Protein 5ZMO (pdb70)

Secondary structure (DSSP, 8-state):
---HHHHHHT----EETTEE--HHHHHHHHHHHHHHTT--SEEEHHHHHHHHHHHHHHTS--S-HHHHHHHHHHHHHHTTS-EETTGGGSPEETTTTEE-HHHHHHH--EEES-HHHHHHHHH-HHHHHHHHHHHHHHH-SS--TTHHHHTT-TTT--

B-factor: mean 32.16, std 11.06, range [17.26, 103.45]

Structure (mmCIF, N/CA/C/O backbone):
data_5ZMO
#
_entry.id   5ZMO
#
_cell.length_a   88.022
_cell.length_b   57.148
_cell.length_c   42.320
_cell.angle_alpha   90.000
_cell.angle_beta   101.350
_cell.angle_gamma   90.000
#
_symmetry.space_group_name_H-M   'C 1 2 1'
#
loop_
_entity.id
_entity.type
_entity.pdbx_description
1 polymer 'Uncharacterized protein McrA'
2 polymer "DNA (5'-D(P*CP*CP*GP*(GS)P*CP*CP*GP*G)-3')"
3 non-polymer 'PHOSPHATE ION'
4 water water
#
loop_
_atom_site.group_PDB
_atom_site.id
_atom_site.type_symbol
_atom_site.label_atom_id
_atom_site.label_alt_id
_atom_site.label_comp_id
_atom_site.label_asym_id
_atom_site.label_entity_id
_atom_site.label_seq_id
_atom_site.pdbx_PDB_ins_code
_atom_site.Cartn_x
_atom_site.Cartn_y
_atom_site.Cartn_z
_atom_site.occupancy
_atom_site.B_iso_or_equiv
_atom_site.auth_seq_id
_atom_site.auth_comp_id
_atom_site.auth_asym_id
_atom_site.auth_atom_id
_atom_site.pdbx_PDB_model_num
ATOM 1 N N . PRO A 1 6 ? 23.366 38.354 61.857 1.00 51.73 94 PRO A N 1
ATOM 2 C CA . PRO A 1 6 ? 22.262 38.382 60.877 1.00 57.17 94 PRO A CA 1
ATOM 3 C C . PRO A 1 6 ? 20.981 37.843 61.499 1.00 52.41 94 PRO A C 1
ATOM 4 O O . PRO A 1 6 ? 21.026 36.870 62.258 1.00 50.06 94 PRO A O 1
ATOM 8 N N . LYS A 1 7 ? 19.854 38.471 61.188 1.00 45.44 95 LYS A N 1
ATOM 9 C CA . LYS A 1 7 ? 18.620 38.189 61.910 1.00 38.56 95 LYS A CA 1
ATOM 10 C C . LYS A 1 7 ? 18.017 36.884 61.414 1.00 31.41 95 LYS A C 1
ATOM 11 O O . LYS A 1 7 ? 18.007 36.577 60.222 1.00 30.55 95 LYS A O 1
ATOM 17 N N . THR A 1 8 ? 17.521 36.113 62.349 1.00 29.72 96 THR A N 1
ATOM 18 C CA . THR A 1 8 ? 16.831 34.839 62.029 1.00 29.73 96 THR A CA 1
ATOM 19 C C . THR A 1 8 ? 15.573 35.096 61.214 1.00 27.97 96 THR A C 1
ATOM 20 O O . THR A 1 8 ? 14.967 36.188 61.289 1.00 25.46 96 THR A O 1
ATOM 24 N N . PHE A 1 9 ? 15.134 34.051 60.501 1.00 28.26 97 PHE A N 1
ATOM 25 C CA . PHE A 1 9 ? 13.840 34.153 59.789 1.00 27.34 97 PHE A CA 1
ATOM 26 C C . PHE A 1 9 ? 12.699 34.446 60.773 1.00 26.81 97 PHE A C 1
ATOM 27 O O . PHE A 1 9 ? 11.872 35.352 60.566 1.00 24.38 97 PHE A O 1
ATOM 35 N N . HIS A 1 10 ? 12.634 33.676 61.880 1.00 24.75 98 HIS A N 1
ATOM 36 C CA . HIS A 1 10 ? 11.659 33.940 62.981 1.00 26.24 98 HIS A CA 1
ATOM 37 C C . HIS A 1 10 ? 11.631 35.408 63.424 1.00 24.90 98 HIS A C 1
ATOM 38 O O . HIS A 1 10 ? 10.540 35.996 63.560 1.00 28.08 98 HIS A O 1
ATOM 45 N N . ARG A 1 11 ? 12.807 35.988 63.626 1.00 25.02 99 ARG A N 1
ATOM 46 C CA . ARG A 1 11 ? 12.896 37.408 64.055 1.00 29.02 99 ARG A CA 1
ATOM 47 C C . ARG A 1 11 ? 12.450 38.352 62.945 1.00 29.66 99 ARG A C 1
ATOM 48 O O . ARG A 1 11 ? 11.723 39.342 63.196 1.00 30.43 99 ARG A O 1
ATOM 56 N N . ARG A 1 12 ? 12.891 38.081 61.731 1.00 25.38 100 ARG A N 1
ATOM 57 C CA . ARG A 1 12 ? 12.447 38.937 60.589 1.00 25.63 100 ARG A CA 1
ATOM 58 C C . ARG A 1 12 ? 10.931 38.932 60.417 1.00 23.43 100 ARG A C 1
ATOM 59 O O . ARG A 1 12 ? 10.324 39.964 60.199 1.00 24.20 100 ARG A O 1
ATOM 67 N N . VAL A 1 13 ? 10.322 37.764 60.493 1.00 23.41 101 VAL A N 1
ATOM 68 C CA . VAL A 1 13 ? 8.876 37.628 60.425 1.00 22.60 101 VAL A CA 1
ATOM 69 C C . VAL A 1 13 ? 8.219 38.368 61.589 1.00 26.04 101 VAL A C 1
ATOM 70 O O . VAL A 1 13 ? 7.258 39.089 61.393 1.00 24.76 101 VAL A O 1
ATOM 74 N N . GLY A 1 14 ? 8.771 38.261 62.803 1.00 25.79 102 GLY A N 1
ATOM 75 C CA . GLY A 1 14 ? 8.192 38.960 63.969 1.00 27.17 102 GLY A CA 1
ATOM 76 C C . GLY A 1 14 ? 8.366 40.496 63.927 1.00 28.51 102 GLY A C 1
ATOM 77 O O . GLY A 1 14 ? 7.599 41.215 64.579 1.00 33.42 102 GLY A O 1
ATOM 78 N N . ASP A 1 15 ? 9.353 40.982 63.189 1.00 28.56 103 ASP A N 1
ATOM 79 C CA . ASP A 1 15 ? 9.522 42.446 62.942 1.00 34.21 103 ASP A CA 1
ATOM 80 C C . ASP A 1 15 ? 8.555 43.016 61.907 1.00 32.87 103 ASP A C 1
ATOM 81 O O . ASP A 1 15 ? 8.567 44.223 61.669 1.00 37.75 103 ASP A O 1
ATOM 86 N N . VAL A 1 16 ? 7.789 42.180 61.221 1.00 27.44 104 VAL A N 1
ATOM 87 C CA . VAL A 1 16 ? 6.733 42.678 60.346 1.00 30.08 104 VAL A CA 1
ATOM 88 C C . VAL A 1 16 ? 5.592 43.144 61.261 1.00 33.00 104 VAL A C 1
ATOM 89 O O . VAL A 1 16 ? 4.915 42.292 61.895 1.00 29.39 104 VAL A O 1
ATOM 93 N N . ARG A 1 17 ? 5.357 44.469 61.324 1.00 27.65 105 ARG A N 1
ATOM 94 C CA . ARG A 1 17 ? 4.328 45.017 62.188 1.00 30.22 105 ARG A CA 1
ATOM 95 C C . ARG A 1 17 ? 3.471 45.952 61.333 1.00 29.61 105 ARG A C 1
ATOM 96 O O . ARG A 1 17 ? 3.812 47.113 61.223 1.00 26.40 105 ARG A O 1
ATOM 104 N N . PRO A 1 18 ? 2.402 45.453 60.715 1.00 25.72 106 PRO A N 1
ATOM 105 C CA . PRO A 1 18 ? 1.666 46.309 59.767 1.00 24.41 106 PRO A CA 1
ATOM 106 C C . PRO A 1 18 ? 0.910 47.395 60.497 1.00 22.85 106 PRO A C 1
ATOM 107 O O . PRO A 1 18 ? 0.648 47.259 61.663 1.00 25.27 106 PRO A O 1
ATOM 111 N N . ALA A 1 19 ? 0.543 48.409 59.777 1.00 24.19 107 ALA A N 1
ATOM 112 C CA . ALA A 1 19 ? -0.224 49.523 60.362 1.00 27.62 107 ALA A CA 1
ATOM 113 C C . ALA A 1 19 ? -1.556 48.989 60.862 1.00 29.28 107 ALA A C 1
ATOM 114 O O . ALA A 1 19 ? -2.177 48.107 60.196 1.00 31.53 107 ALA A O 1
ATOM 116 N N . ARG A 1 20 ? -1.945 49.433 62.058 1.00 27.21 108 ARG A N 1
ATOM 117 C CA . ARG A 1 20 ? -3.173 49.001 62.733 1.00 32.30 108 ARG A CA 1
ATOM 118 C C . ARG A 1 20 ? -4.225 50.027 62.456 1.00 32.81 108 ARG A C 1
ATOM 119 O O . ARG A 1 20 ? -4.106 51.124 62.969 1.00 35.50 108 ARG A O 1
ATOM 127 N N . ARG A 1 21 ? -5.219 49.705 61.619 1.00 34.52 109 ARG A N 1
ATOM 128 C CA . ARG A 1 21 ? -6.356 50.639 61.330 1.00 40.65 109 ARG A CA 1
ATOM 129 C C . ARG A 1 21 ? -7.528 50.272 62.255 1.00 40.28 109 ARG A C 1
ATOM 130 O O . ARG A 1 21 ? -7.398 49.330 63.057 1.00 37.62 109 ARG A O 1
ATOM 138 N N . ALA A 1 22 ? -8.649 50.999 62.160 1.00 44.43 110 ALA A N 1
ATOM 139 C CA . ALA A 1 22 ? -9.843 50.745 63.007 1.00 42.30 110 ALA A CA 1
ATOM 140 C C . ALA A 1 22 ? -10.317 49.291 62.870 1.00 46.90 110 ALA A C 1
ATOM 141 O O . ALA A 1 22 ? -10.593 48.594 63.870 1.00 48.51 110 ALA A O 1
ATOM 143 N N . MET A 1 23 ? -10.330 48.831 61.616 1.00 47.37 111 MET A N 1
ATOM 144 C CA . MET A 1 23 ? -10.762 47.494 61.261 1.00 51.75 111 MET A CA 1
ATOM 145 C C . MET A 1 23 ? -9.744 46.445 61.654 1.00 48.32 111 MET A C 1
ATOM 146 O O . MET A 1 23 ? -10.110 45.301 61.751 1.00 51.17 111 MET A O 1
ATOM 151 N N . GLY A 1 24 ? -8.476 46.827 61.875 1.00 43.16 112 GLY A N 1
ATOM 152 C CA . GLY A 1 24 ? -7.420 45.896 62.296 1.00 40.15 112 GLY A CA 1
ATOM 153 C C . GLY A 1 24 ? -6.097 46.145 61.552 1.00 34.22 112 GLY A C 1
ATOM 154 O O . GLY A 1 24 ? -6.012 47.037 60.725 1.00 33.86 112 GLY A O 1
ATOM 155 N N . PRO A 1 25 ? -5.082 45.357 61.848 1.00 31.63 113 PRO A N 1
ATOM 156 C CA . PRO A 1 25 ? -3.855 45.506 61.051 1.00 31.71 113 PRO A CA 1
ATOM 157 C C . PRO A 1 25 ? -4.095 45.156 59.579 1.00 32.49 113 PRO A C 1
ATOM 158 O O . PRO A 1 25 ? -4.977 44.305 59.268 1.00 30.58 113 PRO A O 1
ATOM 162 N N . ALA A 1 26 ? -3.320 45.784 58.691 1.00 25.94 114 ALA A N 1
ATOM 163 C CA . ALA A 1 26 ? -3.274 45.340 57.283 1.00 25.76 114 ALA A CA 1
ATOM 164 C C . ALA A 1 26 ? -2.784 43.887 57.223 1.00 20.47 114 ALA A C 1
ATOM 165 O O . ALA A 1 26 ? -1.698 43.605 57.673 1.00 22.23 114 ALA A O 1
ATOM 167 N N . LEU A 1 27 ? -3.588 42.981 56.677 1.00 20.78 115 LEU A N 1
ATOM 168 C CA . LEU A 1 27 ? -3.251 41.556 56.688 1.00 21.02 115 LEU A CA 1
ATOM 169 C C . LEU A 1 27 ? -2.447 41.085 55.455 1.00 20.76 115 LEU A C 1
ATOM 170 O O . LEU A 1 27 ? -2.028 39.889 55.400 1.00 22.37 115 LEU A O 1
ATOM 175 N N . HIS A 1 28 ? -2.072 42.028 54.599 1.00 23.09 116 HIS A N 1
ATOM 176 C CA . HIS A 1 28 ? -1.430 41.744 53.282 1.00 23.39 116 HIS A CA 1
ATOM 177 C C . HIS A 1 28 ? -0.137 40.950 53.424 1.00 20.17 116 HIS A C 1
ATOM 178 O O . HIS A 1 28 ? 0.025 39.877 52.848 1.00 21.00 116 HIS A O 1
ATOM 185 N N . ARG A 1 29 ? 0.782 41.444 54.282 1.00 19.58 117 ARG A N 1
ATOM 186 C CA . ARG A 1 29 ? 2.056 40.768 54.502 1.00 21.17 117 ARG A CA 1
ATOM 187 C C . ARG A 1 29 ? 1.905 39.449 55.205 1.00 20.67 117 ARG A C 1
ATOM 188 O O . ARG A 1 29 ? 2.528 38.479 54.762 1.00 21.05 117 ARG A O 1
ATOM 196 N N . PRO A 1 30 ? 1.109 39.379 56.308 1.00 21.96 118 PRO A N 1
ATOM 197 C CA . PRO A 1 30 ? 0.826 38.133 56.943 1.00 20.87 118 PRO A CA 1
ATOM 198 C C . PRO A 1 30 ? 0.254 37.063 56.016 1.00 20.30 118 PRO A C 1
ATOM 199 O O . PRO A 1 30 ? 0.722 35.882 56.096 1.00 22.14 118 PRO A O 1
ATOM 203 N N . VAL A 1 31 ? -0.636 37.465 55.146 1.00 21.69 119 VAL A N 1
ATOM 204 C CA . VAL A 1 31 ? -1.235 36.470 54.196 1.00 22.22 119 VAL A CA 1
ATOM 205 C C . VAL A 1 31 ? -0.162 35.963 53.190 1.00 20.23 119 VAL A C 1
ATOM 206 O O . VAL A 1 31 ? -0.029 34.776 52.970 1.00 20.65 119 VAL A O 1
ATOM 210 N N . LEU A 1 32 ? 0.589 36.841 52.567 1.00 20.23 120 LEU A N 1
ATOM 211 C CA . LEU A 1 32 ? 1.618 36.396 51.647 1.00 19.41 120 LEU A CA 1
ATOM 212 C C . LEU A 1 32 ? 2.684 35.557 52.296 1.00 20.89 120 LEU A C 1
ATOM 213 O O . LEU A 1 32 ? 3.097 34.464 51.712 1.00 22.49 120 LEU A O 1
ATOM 218 N N . LEU A 1 33 ? 3.129 35.962 53.509 1.00 21.08 121 LEU A N 1
ATOM 219 C CA . LEU A 1 33 ? 4.101 35.123 54.244 1.00 21.93 121 LEU A CA 1
ATOM 220 C C . LEU A 1 33 ? 3.545 33.745 54.567 1.00 22.14 121 LEU A C 1
ATOM 221 O O . LEU A 1 33 ? 4.250 32.742 54.395 1.00 22.59 121 LEU A O 1
ATOM 226 N N . LEU A 1 34 ? 2.342 33.685 55.133 1.00 20.76 122 LEU A N 1
ATOM 227 C CA . LEU A 1 34 ? 1.745 32.325 55.403 1.00 20.70 122 LEU A CA 1
ATOM 228 C C . LEU A 1 34 ? 1.632 31.433 54.168 1.00 19.01 122 LEU A C 1
ATOM 229 O O . LEU A 1 34 ? 1.925 30.208 54.210 1.00 23.50 122 LEU A O 1
ATOM 234 N N . TRP A 1 35 ? 1.271 32.033 53.049 1.00 21.09 123 TRP A N 1
ATOM 235 C CA . TRP A 1 35 ? 1.133 31.316 51.792 1.00 20.31 123 TRP A CA 1
ATOM 236 C C . TRP A 1 35 ? 2.499 30.815 51.397 1.00 22.68 123 TRP A C 1
ATOM 237 O O . TRP A 1 35 ? 2.661 29.629 51.033 1.00 21.00 123 TRP A O 1
ATOM 248 N N . ALA A 1 36 ? 3.493 31.713 51.455 1.00 20.36 124 ALA A N 1
ATOM 249 C CA . ALA A 1 36 ? 4.876 31.302 51.064 1.00 22.86 124 ALA A CA 1
ATOM 250 C C . ALA A 1 36 ? 5.467 30.174 51.945 1.00 21.52 124 ALA A C 1
ATOM 251 O O . ALA A 1 36 ? 6.185 29.297 51.466 1.00 22.20 124 ALA A O 1
ATOM 253 N N . ILE A 1 37 ? 5.111 30.149 53.239 1.00 20.79 125 ILE A N 1
ATOM 254 C CA . ILE A 1 37 ? 5.572 29.079 54.122 1.00 21.77 125 ILE A CA 1
ATOM 255 C C . ILE A 1 37 ? 4.927 27.796 53.688 1.00 22.16 125 ILE A C 1
ATOM 256 O O . ILE A 1 37 ? 5.573 26.719 53.625 1.00 24.96 125 ILE A O 1
ATOM 261 N N . GLY A 1 38 ? 3.623 27.847 53.456 1.00 21.03 126 GLY A N 1
ATOM 262 C CA . GLY A 1 38 ? 2.908 26.660 52.905 1.00 25.32 126 GLY A CA 1
ATOM 263 C C . GLY A 1 38 ? 3.478 26.151 51.588 1.00 23.32 126 GLY A C 1
ATOM 264 O O . GLY A 1 38 ? 3.656 24.903 51.379 1.00 24.02 126 GLY A O 1
ATOM 265 N N . GLN A 1 39 ? 3.845 27.088 50.722 1.00 21.35 127 GLN A N 1
ATOM 266 C CA . GLN A 1 39 ? 4.500 26.709 49.438 1.00 22.86 127 GLN A CA 1
ATOM 267 C C . GLN A 1 39 ? 5.857 26.004 49.705 1.00 22.60 127 GLN A C 1
ATOM 268 O O . GLN A 1 39 ? 6.169 24.961 49.050 1.00 26.56 127 GLN A O 1
ATOM 274 N N . ALA A 1 40 ? 6.666 26.500 50.642 1.00 24.06 128 ALA A N 1
ATOM 275 C CA . ALA A 1 40 ? 7.986 25.885 50.895 1.00 25.37 128 ALA A CA 1
ATOM 276 C C . ALA A 1 40 ? 7.779 24.456 51.415 1.00 31.31 128 ALA A C 1
ATOM 277 O O . ALA A 1 40 ? 8.428 23.515 51.007 1.00 30.05 128 ALA A O 1
ATOM 279 N N . VAL A 1 41 ? 6.872 24.319 52.355 1.00 29.23 129 VAL A N 1
ATOM 280 C CA . VAL A 1 41 ? 6.514 23.036 52.915 1.00 33.86 129 VAL A CA 1
ATOM 281 C C . VAL A 1 41 ? 6.005 22.054 51.856 1.00 32.68 129 VAL A C 1
ATOM 282 O O . VAL A 1 41 ? 6.322 20.856 51.943 1.00 35.91 129 VAL A O 1
ATOM 286 N N . ALA A 1 42 ? 5.259 22.498 50.854 1.00 29.25 130 ALA A N 1
ATOM 287 C CA . ALA A 1 42 ? 4.853 21.623 49.768 1.00 31.87 130 ALA A CA 1
ATOM 288 C C . ALA A 1 42 ? 5.981 21.444 48.706 1.00 34.57 130 ALA A C 1
ATOM 289 O O . ALA A 1 42 ? 5.733 20.813 47.720 1.00 33.75 130 ALA A O 1
ATOM 291 N N . ARG A 1 43 ? 7.147 22.077 48.891 1.00 34.25 131 ARG A N 1
ATOM 292 C CA . ARG A 1 43 ? 8.301 21.984 47.951 1.00 36.57 131 ARG A CA 1
ATOM 293 C C . ARG A 1 43 ? 7.952 22.529 46.608 1.00 37.52 131 ARG A C 1
ATOM 294 O O . ARG A 1 43 ? 8.452 22.056 45.559 1.00 35.83 131 ARG A O 1
ATOM 302 N N . ALA A 1 44 ? 7.101 23.533 46.586 1.00 31.55 132 ALA A N 1
ATOM 303 C CA . ALA A 1 44 ? 6.895 24.217 45.336 1.00 32.84 132 ALA A CA 1
ATOM 304 C C . ALA A 1 44 ? 8.182 24.993 45.047 1.00 30.57 132 ALA A C 1
ATOM 305 O O . ALA A 1 44 ? 8.974 25.257 45.973 1.00 27.68 132 ALA A O 1
ATOM 307 N N . PRO A 1 45 ? 8.365 25.431 43.784 1.00 30.02 133 PRO A N 1
ATOM 308 C CA . PRO A 1 45 ? 9.574 26.183 43.473 1.00 30.86 133 PRO A CA 1
ATOM 309 C C . PRO A 1 45 ? 9.672 27.407 44.347 1.00 31.05 133 PRO A C 1
ATOM 310 O O . PRO A 1 45 ? 8.640 28.039 44.640 1.00 32.83 133 PRO A O 1
ATOM 314 N N . ARG A 1 46 ? 10.878 27.775 44.742 1.00 29.61 134 ARG A N 1
ATOM 315 C CA . ARG A 1 46 ? 11.068 28.967 45.612 1.00 26.15 134 ARG A CA 1
ATOM 316 C C . ARG A 1 46 ? 10.653 30.277 44.950 1.00 28.92 134 ARG A C 1
ATOM 317 O O . ARG A 1 46 ? 9.984 31.105 45.591 1.00 26.59 134 ARG A O 1
ATOM 325 N N . LEU A 1 47 ? 11.099 30.477 43.710 1.00 28.76 135 LEU A N 1
ATOM 326 C CA . LEU A 1 47 ? 10.707 31.645 42.905 1.00 28.08 135 LEU A CA 1
ATOM 327 C C . LEU A 1 47 ? 9.552 31.261 42.013 1.00 26.35 135 LEU A C 1
ATOM 328 O O . LEU A 1 47 ? 9.575 30.229 41.300 1.00 28.31 135 LEU A O 1
ATOM 333 N N . GLN A 1 48 ? 8.478 32.049 42.094 1.00 25.56 136 GLN A N 1
ATOM 334 C CA . GLN A 1 48 ? 7.275 31.784 41.332 1.00 26.25 136 GLN A CA 1
ATOM 335 C C . GLN A 1 48 ? 6.868 33.049 40.655 1.00 23.20 136 GLN A C 1
ATOM 336 O O . GLN A 1 48 ? 7.008 34.101 41.244 1.00 24.84 136 GLN A O 1
ATOM 342 N N . PRO A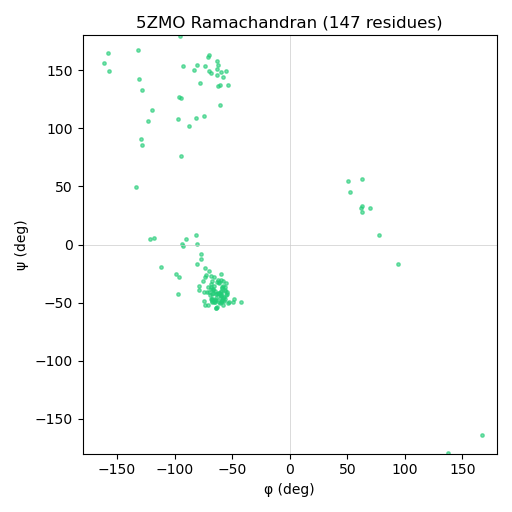 1 49 ? 6.363 32.952 39.424 1.00 24.09 137 PRO A N 1
ATOM 343 C CA . PRO A 1 49 ? 5.959 34.205 38.744 1.00 24.25 137 PRO A CA 1
ATOM 344 C C . PRO A 1 49 ? 4.861 35.044 39.482 1.00 21.60 137 PRO A C 1
ATOM 345 O O . PRO A 1 49 ? 3.984 34.501 40.160 1.00 22.57 137 PRO A O 1
ATOM 349 N N . TRP A 1 50 ? 4.933 36.374 39.326 1.00 20.62 138 TRP A N 1
ATOM 350 C CA . TRP A 1 50 ? 3.817 37.220 39.740 1.00 23.78 138 TRP A CA 1
ATOM 351 C C . TRP A 1 50 ? 2.431 36.680 39.368 1.00 22.93 138 TRP A C 1
ATOM 352 O O . TRP A 1 50 ? 1.525 36.655 40.223 1.00 22.40 138 TRP A O 1
ATOM 363 N N . SER A 1 51 ? 2.241 36.285 38.111 1.00 22.06 139 SER A N 1
ATOM 364 C CA . SER A 1 51 ? 0.953 35.827 37.660 1.00 24.43 139 SER A CA 1
ATOM 365 C C . SER A 1 51 ? 0.459 34.599 38.459 1.00 25.73 139 SER A C 1
ATOM 366 O O . SER A 1 51 ? -0.713 34.558 38.934 1.00 25.49 139 SER A O 1
ATOM 369 N N . THR A 1 52 ? 1.354 33.643 38.727 1.00 23.76 140 THR A N 1
ATOM 370 C CA . THR A 1 52 ? 0.954 32.467 39.490 1.00 24.15 140 THR A CA 1
ATOM 371 C C . THR A 1 52 ? 0.636 32.854 40.935 1.00 24.64 140 THR A C 1
ATOM 372 O O . THR A 1 52 ? -0.310 32.364 41.512 1.00 22.31 140 THR A O 1
ATOM 376 N N . THR A 1 53 ? 1.403 33.793 41.452 1.00 22.33 141 THR A N 1
ATOM 377 C CA . THR A 1 53 ? 1.337 34.141 42.872 1.00 22.76 141 THR A CA 1
ATOM 378 C C . THR A 1 53 ? 0.036 34.940 43.056 1.00 22.46 141 THR A C 1
ATOM 379 O O . THR A 1 53 ? -0.704 34.692 43.997 1.00 22.34 141 THR A O 1
ATOM 383 N N . ARG A 1 54 ? -0.177 35.931 42.198 1.00 21.90 142 ARG A N 1
ATOM 384 C CA . ARG A 1 54 ? -1.413 36.727 42.149 1.00 22.72 142 ARG A CA 1
ATOM 385 C C . ARG A 1 54 ? -2.627 35.829 42.126 1.00 24.74 142 ARG A C 1
ATOM 386 O O . ARG A 1 54 ? -3.530 35.971 42.954 1.00 22.55 142 ARG A O 1
ATOM 394 N N . ASP A 1 55 ? -2.621 34.842 41.240 1.00 22.44 143 ASP A N 1
ATOM 395 C CA . ASP A 1 55 ? -3.771 33.952 41.123 1.00 23.88 143 ASP A CA 1
ATOM 396 C C . ASP A 1 55 ? -4.015 33.024 42.291 1.00 26.04 143 ASP A C 1
ATOM 397 O O . ASP A 1 55 ? -5.174 32.803 42.630 1.00 24.46 143 ASP A O 1
ATOM 402 N N . ALA A 1 56 ? -2.955 32.557 42.952 1.00 24.67 144 ALA A N 1
ATOM 403 C CA . ALA A 1 56 ? -3.058 31.787 44.130 1.00 25.21 144 ALA A CA 1
ATOM 404 C C . ALA A 1 56 ? -3.495 32.589 45.347 1.00 24.59 144 ALA A C 1
ATOM 405 O O . ALA A 1 56 ? -4.293 32.129 46.187 1.00 22.89 144 ALA A O 1
ATOM 407 N N . VAL A 1 57 ? -2.962 33.800 45.468 1.00 21.39 145 VAL A N 1
ATOM 408 C CA . VAL A 1 57 ? -3.064 34.504 46.718 1.00 21.68 145 VAL A CA 1
ATOM 409 C C . VAL A 1 57 ? -4.235 35.477 46.757 1.00 21.44 145 VAL A C 1
ATOM 410 O O . VAL A 1 57 ? -4.814 35.725 47.824 1.00 21.66 145 VAL A O 1
ATOM 414 N N . ALA A 1 58 ? -4.632 35.979 45.608 1.00 20.31 146 ALA A N 1
ATOM 415 C CA . ALA A 1 58 ? -5.742 36.958 45.555 1.00 19.92 146 ALA A CA 1
ATOM 416 C C . ALA A 1 58 ? -7.019 36.478 46.272 1.00 21.64 146 ALA A C 1
ATOM 417 O O . ALA A 1 58 ? -7.654 37.246 47.036 1.00 21.21 146 ALA A O 1
ATOM 419 N N . PRO A 1 59 ? -7.472 35.248 45.980 1.00 21.37 147 PRO A N 1
ATOM 420 C CA . PRO A 1 59 ? -8.678 34.820 46.682 1.00 22.06 147 PRO A CA 1
ATOM 421 C C . PRO A 1 59 ? -8.500 34.591 48.177 1.00 21.42 147 PRO A C 1
ATOM 422 O O . PRO A 1 59 ? -9.466 34.765 48.911 1.00 24.24 147 PRO A O 1
ATOM 426 N N . LEU A 1 60 ? -7.293 34.245 48.622 1.00 21.87 148 LEU A N 1
ATOM 427 C CA . LEU A 1 60 ? -6.991 34.208 50.081 1.00 22.46 148 LEU A CA 1
ATOM 428 C C . LEU A 1 60 ? -6.980 35.582 50.746 1.00 24.36 148 LEU A C 1
ATOM 429 O O . LEU A 1 60 ? -7.404 35.744 51.908 1.00 23.34 148 LEU A O 1
ATOM 434 N N . MET A 1 61 ? -6.453 36.548 50.021 1.00 22.23 149 MET A N 1
ATOM 435 C CA . MET A 1 61 ? -6.466 37.977 50.418 1.00 25.90 149 MET A CA 1
ATOM 436 C C . MET A 1 61 ? -7.918 38.441 50.640 1.00 26.41 149 MET A C 1
ATOM 437 O O . MET A 1 61 ? -8.248 39.134 51.646 1.00 25.52 149 MET A O 1
ATOM 442 N N . GLU A 1 62 ? -8.810 38.087 49.718 1.00 22.48 150 GLU A N 1
ATOM 443 C CA . GLU A 1 62 ? -10.227 38.405 49.862 1.00 23.15 150 GLU A CA 1
ATOM 444 C C . GLU A 1 62 ? -10.918 37.658 50.989 1.00 24.28 150 GLU A C 1
ATOM 445 O O . GLU A 1 62 ? -11.657 38.267 51.793 1.00 26.94 150 GLU A O 1
ATOM 451 N N . LYS A 1 63 ? -10.737 36.341 51.052 1.00 23.64 151 LYS A N 1
ATOM 452 C CA . LYS A 1 63 ? -11.426 35.558 52.047 1.00 26.03 151 LYS A CA 1
ATOM 453 C C . LYS A 1 63 ? -10.895 35.793 53.479 1.00 29.46 151 LYS A C 1
ATOM 454 O O . LYS A 1 63 ? -11.659 36.105 54.400 1.00 27.61 151 LYS A O 1
ATOM 460 N N . TYR A 1 64 ? -9.585 35.667 53.671 1.00 25.90 152 TYR A N 1
ATOM 461 C CA . TYR A 1 64 ? -8.972 35.707 55.030 1.00 26.32 152 TYR A CA 1
ATOM 462 C C . TYR A 1 64 ? -8.384 37.075 55.399 1.00 28.19 152 TYR A C 1
ATOM 463 O O . TYR A 1 64 ? -8.259 37.413 56.560 1.00 27.19 152 TYR A O 1
ATOM 472 N N . GLY A 1 65 ? -8.006 37.850 54.403 1.00 27.22 153 GLY A N 1
ATOM 473 C CA . GLY A 1 65 ? -7.346 39.161 54.609 1.00 29.57 153 GLY A CA 1
ATOM 474 C C . GLY A 1 65 ? -8.231 40.406 54.632 1.00 30.72 153 GLY A C 1
ATOM 475 O O . GLY A 1 65 ? -7.692 41.519 54.699 1.00 32.80 153 GLY A O 1
ATOM 476 N N . GLN A 1 66 ? -9.551 40.256 54.474 1.00 35.07 154 GLN A N 1
ATOM 477 C CA . GLN A 1 66 ? -10.469 41.449 54.495 1.00 41.25 154 GLN A CA 1
ATOM 478 C C . GLN A 1 66 ? -10.206 42.478 53.417 1.00 37.36 154 GLN A C 1
ATOM 479 O O . GLN A 1 66 ? -10.438 43.693 53.633 1.00 39.45 154 GLN A O 1
ATOM 485 N N A VAL A 1 67 ? -9.662 42.065 52.276 0.50 31.50 155 VAL A N 1
ATOM 486 N N B VAL A 1 67 ? -9.709 42.034 52.255 0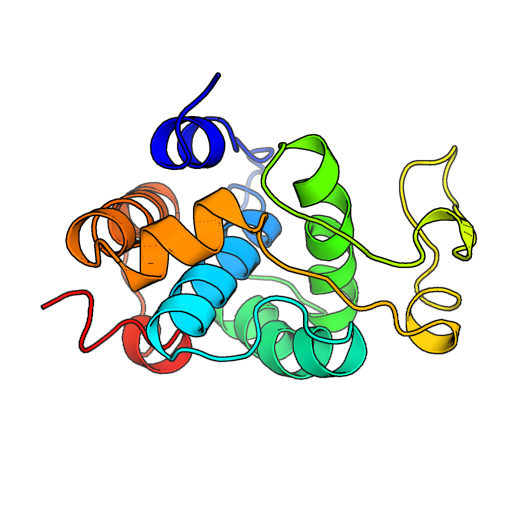.50 29.12 155 VAL A N 1
ATOM 487 C CA A VAL A 1 67 ? -9.384 43.033 51.231 0.50 31.90 155 VAL A CA 1
ATOM 488 C CA B VAL A 1 67 ? -9.306 42.939 51.172 0.50 28.44 155 VAL A CA 1
ATOM 489 C C A VAL A 1 67 ? -10.581 42.951 50.293 0.50 31.28 155 VAL A C 1
ATOM 490 C C B VAL A 1 67 ? -10.405 42.888 50.096 0.50 29.39 155 VAL A C 1
ATOM 491 O O A VAL A 1 67 ? -11.236 41.939 50.218 0.50 26.39 155 VAL A O 1
ATOM 492 O O B VAL A 1 67 ? -10.769 41.805 49.670 0.50 23.68 155 VAL A O 1
ATOM 499 N N . GLU A 1 68 ? -10.879 44.047 49.624 1.00 29.38 156 GLU A N 1
ATOM 500 C CA . GLU A 1 68 ? -11.973 44.103 48.667 1.00 32.45 156 GLU A CA 1
ATOM 501 C C . GLU A 1 68 ? -11.533 43.547 47.315 1.00 27.55 156 GLU A C 1
ATOM 502 O O . GLU A 1 68 ? -12.234 42.810 46.688 1.00 26.65 156 GLU A O 1
ATOM 508 N N . ASP A 1 69 ? -10.345 43.925 46.882 1.00 28.40 157 ASP A N 1
ATOM 509 C CA . ASP A 1 69 ? -9.810 43.463 45.587 1.00 25.59 157 ASP A CA 1
ATOM 510 C C . ASP A 1 69 ? -8.467 42.785 45.894 1.00 24.39 157 ASP A C 1
ATOM 511 O O . ASP A 1 69 ? -7.451 43.452 46.132 1.00 26.16 157 ASP A O 1
ATOM 516 N N . GLY A 1 70 ? -8.491 41.469 45.818 1.00 22.25 158 GLY A N 1
ATOM 517 C CA . GLY A 1 70 ? -7.344 40.632 46.146 1.00 23.46 158 GLY A CA 1
ATOM 518 C C . GLY A 1 70 ? -6.158 40.788 45.227 1.00 22.12 158 GLY A C 1
ATOM 519 O O . GLY A 1 70 ? -5.001 40.569 45.690 1.00 22.27 158 GLY A O 1
ATOM 520 N N . VAL A 1 71 ? -6.398 41.166 43.948 1.00 21.20 159 VAL A N 1
ATOM 521 C CA . VAL A 1 71 ? -5.309 41.331 43.007 1.00 21.29 159 VAL A CA 1
ATOM 522 C C . VAL A 1 71 ? -4.553 42.614 43.365 1.00 24.85 159 VAL A C 1
ATOM 523 O O . VAL A 1 71 ? -3.315 42.664 43.552 1.00 22.27 159 VAL A O 1
ATOM 527 N N . ASP A 1 72 ? -5.373 43.655 43.479 1.00 22.69 160 ASP A N 1
ATOM 528 C CA . ASP A 1 72 ? -4.870 44.940 43.901 1.00 28.29 160 ASP A CA 1
ATOM 529 C C . ASP A 1 72 ? -4.164 44.809 45.244 1.00 24.68 160 ASP A C 1
ATOM 530 O O . ASP A 1 72 ? -3.192 45.493 45.472 1.00 33.55 160 ASP A O 1
ATOM 535 N N . GLY A 1 73 ? -4.661 43.972 46.122 1.00 25.29 161 GLY A N 1
ATOM 536 C CA . GLY A 1 73 ? -4.145 43.670 47.401 1.00 23.94 161 GLY A CA 1
ATOM 537 C C . GLY A 1 73 ? -2.788 43.005 47.382 1.00 27.26 161 GLY A C 1
ATOM 538 O O . GLY A 1 73 ? -1.860 43.466 48.052 1.00 23.49 161 GLY A O 1
ATOM 539 N N . VAL A 1 74 ? -2.666 41.881 46.654 1.00 24.95 162 VAL A N 1
ATOM 540 C CA . VAL A 1 74 ? -1.406 41.084 46.626 1.00 26.27 162 VAL A CA 1
ATOM 541 C C . VAL A 1 74 ? -0.153 41.865 46.147 1.00 23.70 162 VAL A C 1
ATOM 542 O O . VAL A 1 74 ? 0.988 41.543 46.585 1.00 22.33 162 VAL A O 1
ATOM 546 N N . ARG A 1 75 ? -0.328 42.841 45.253 1.00 20.89 163 ARG A N 1
ATOM 547 C CA . ARG A 1 75 ? 0.778 43.565 44.679 1.00 22.73 163 ARG A CA 1
ATOM 548 C C . ARG A 1 75 ? 1.558 44.319 45.805 1.00 21.57 163 ARG A C 1
ATOM 549 O O . ARG A 1 75 ? 2.795 44.423 45.704 1.00 21.81 163 ARG A O 1
ATOM 557 N N . TYR A 1 76 ? 0.864 44.771 46.859 1.00 20.09 164 TYR A N 1
ATOM 558 C CA . TYR A 1 76 ? 1.514 45.574 47.934 1.00 21.26 164 TYR A CA 1
ATOM 559 C C . TYR A 1 76 ? 2.603 44.764 48.698 1.00 20.52 164 TYR A C 1
ATOM 560 O O . TYR A 1 76 ? 3.747 45.160 48.662 1.00 20.92 164 TYR A O 1
ATOM 569 N N . PRO A 1 77 ? 2.262 43.583 49.242 1.00 19.99 165 PRO A N 1
ATOM 570 C CA . PRO A 1 77 ? 3.289 42.763 49.977 1.00 19.27 165 PRO A CA 1
ATOM 571 C C . PRO A 1 77 ? 4.283 42.100 49.026 1.00 18.17 165 PRO A C 1
ATOM 572 O O . PRO A 1 77 ? 5.406 41.842 49.422 1.00 21.28 165 PRO A O 1
ATOM 576 N N . PHE A 1 78 ? 3.867 41.824 47.794 1.00 17.26 166 PHE A N 1
ATOM 577 C CA . PHE A 1 78 ? 4.726 41.211 46.769 1.00 20.27 166 PHE A CA 1
ATOM 578 C C . PHE A 1 78 ? 5.980 42.014 46.563 1.00 22.95 166 PHE A C 1
ATOM 579 O O . PHE A 1 78 ? 7.034 41.462 46.276 1.00 23.13 166 PHE A O 1
ATOM 587 N N . TRP A 1 79 ? 5.849 43.321 46.714 1.00 19.60 167 TRP A N 1
ATOM 588 C CA . TRP A 1 79 ? 7.003 44.233 46.720 1.00 22.23 167 TRP A CA 1
ATOM 589 C C . TRP A 1 79 ? 7.540 44.631 48.059 1.00 20.86 167 TRP A C 1
ATOM 590 O O . TRP A 1 79 ? 8.756 44.582 48.286 1.00 22.71 167 TRP A O 1
ATOM 601 N N . ALA A 1 80 ? 6.667 44.930 49.010 1.00 21.47 168 ALA A N 1
ATOM 602 C CA . ALA A 1 80 ? 7.057 45.466 50.315 1.00 23.28 168 ALA A CA 1
ATOM 603 C C . ALA A 1 80 ? 7.825 44.506 51.175 1.00 24.33 168 ALA A C 1
ATOM 604 O O . ALA A 1 80 ? 8.641 44.927 51.970 1.00 22.83 168 ALA A O 1
ATOM 606 N N . LEU A 1 81 ? 7.561 43.208 51.045 1.00 19.86 169 LEU A N 1
ATOM 607 C CA . 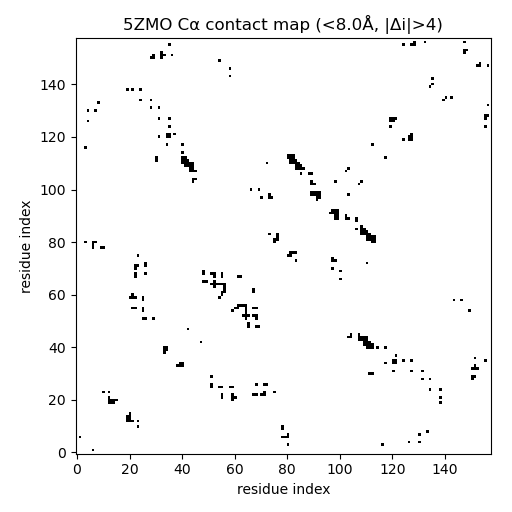LEU A 1 81 ? 8.372 42.234 51.763 1.00 22.82 169 LEU A CA 1
ATOM 608 C C . LEU A 1 81 ? 9.905 42.243 51.437 1.00 22.09 169 LEU A C 1
ATOM 609 O O . LEU A 1 81 ? 10.748 41.770 52.249 1.00 24.15 169 LEU A O 1
ATOM 614 N N . VAL A 1 82 ? 10.298 42.701 50.261 1.00 21.95 170 VAL A N 1
ATOM 615 C CA . VAL A 1 82 ? 11.743 42.898 49.921 1.00 26.80 170 VAL A CA 1
ATOM 616 C C . VAL A 1 82 ? 12.387 43.763 50.981 1.00 26.99 170 VAL A C 1
ATOM 617 O O . VAL A 1 82 ? 13.438 43.390 51.645 1.00 26.16 170 VAL A O 1
ATOM 621 N N . ARG A 1 83 ? 11.750 44.890 51.270 1.00 27.91 171 ARG A N 1
ATOM 622 C CA . ARG A 1 83 ? 12.234 45.819 52.325 1.00 33.13 171 ARG A CA 1
ATOM 623 C C . ARG A 1 83 ? 12.316 45.221 53.730 1.00 33.60 171 ARG A C 1
ATOM 624 O O . ARG A 1 83 ? 13.180 45.611 54.526 1.00 31.36 171 ARG A O 1
ATOM 632 N N . ASP A 1 84 ? 11.440 44.251 54.048 1.00 26.55 172 ASP A N 1
ATOM 633 C CA . ASP A 1 84 ? 11.490 43.536 55.310 1.00 28.27 172 ASP A CA 1
ATOM 634 C C . ASP A 1 84 ? 12.524 42.380 55.364 1.00 27.00 172 ASP A C 1
ATOM 635 O O . ASP A 1 84 ? 12.546 41.656 56.363 1.00 23.87 172 ASP A O 1
ATOM 640 N N . ASP A 1 85 ? 13.362 42.255 54.352 1.00 30.10 173 ASP A N 1
ATOM 641 C CA . ASP A 1 85 ? 14.434 41.244 54.256 1.00 28.85 173 ASP A CA 1
ATOM 642 C C . ASP A 1 85 ? 13.845 39.852 54.251 1.00 25.87 173 ASP A C 1
ATOM 643 O O . ASP A 1 85 ? 14.498 38.933 54.742 1.00 25.25 173 ASP A O 1
ATOM 648 N N . LEU A 1 86 ? 12.644 39.706 53.695 1.00 24.71 174 LEU A N 1
ATOM 649 C CA . LEU A 1 86 ? 11.935 38.401 53.674 1.00 23.56 174 LEU A CA 1
ATOM 650 C C . LEU A 1 86 ? 11.603 37.901 52.295 1.00 23.80 174 LEU A C 1
ATOM 651 O O . LEU A 1 86 ? 10.922 36.859 52.131 1.00 24.54 174 LEU A O 1
ATOM 656 N N . TRP A 1 87 ? 12.051 38.606 51.269 1.00 23.17 175 TRP A N 1
ATOM 657 C CA . TRP A 1 87 ? 11.531 38.376 49.934 1.00 23.04 175 TRP A CA 1
ATOM 658 C C . TRP A 1 87 ? 12.480 38.829 48.842 1.00 24.48 175 TRP A C 1
ATOM 659 O O . TRP A 1 87 ? 13.221 39.778 49.058 1.00 26.61 175 TRP A O 1
ATOM 670 N N . CYS A 1 88 ? 12.424 38.143 47.705 1.00 26.06 176 CYS A N 1
ATOM 671 C CA . CYS A 1 88 ? 13.290 38.455 46.537 1.00 27.61 176 CYS A CA 1
ATOM 672 C C . CYS A 1 88 ? 12.396 38.607 45.326 1.00 25.47 176 CYS A C 1
ATOM 673 O O . CYS A 1 88 ? 11.565 37.752 45.080 1.00 27.51 176 CYS A O 1
ATOM 676 N N . VAL A 1 89 ? 12.588 39.659 44.549 1.00 27.06 177 VAL A N 1
ATOM 677 C CA . VAL A 1 89 ? 11.873 39.854 43.299 1.00 25.53 177 VAL A CA 1
ATOM 678 C C . VAL A 1 89 ? 12.929 39.914 42.178 1.00 26.23 177 VAL A C 1
ATOM 679 O O . VAL A 1 89 ? 13.761 40.767 42.183 1.00 26.58 177 VAL A O 1
ATOM 683 N N . GLU A 1 90 ? 12.916 38.973 41.267 1.00 24.66 178 GLU A N 1
ATOM 684 C CA . GLU A 1 90 ? 13.838 38.970 40.113 1.00 28.00 178 GLU A CA 1
ATOM 685 C C . GLU A 1 90 ? 13.390 40.059 39.118 1.00 32.08 178 GLU A C 1
ATOM 686 O O . GLU A 1 90 ? 12.208 40.427 39.073 1.00 29.50 178 GLU A O 1
ATOM 692 N N . GLN A 1 91 ? 14.336 40.582 38.333 1.00 31.53 179 GLN A N 1
ATOM 693 C CA . GLN A 1 91 ? 14.012 41.571 37.271 1.00 31.19 179 GLN A CA 1
ATOM 694 C C . GLN A 1 91 ? 13.441 42.829 37.858 1.00 30.05 179 GLN A C 1
ATOM 695 O O . GLN A 1 91 ? 12.663 43.523 37.156 1.00 31.66 179 GLN A O 1
ATOM 701 N N . ALA A 1 92 ? 13.812 43.160 39.100 1.00 31.01 180 ALA A N 1
ATOM 702 C CA . ALA A 1 92 ? 13.216 44.311 39.796 1.00 31.34 180 ALA A CA 1
ATOM 703 C C . ALA A 1 92 ? 13.533 45.617 39.074 1.00 32.71 180 ALA A C 1
ATOM 704 O O . ALA A 1 92 ? 12.727 46.548 39.051 1.00 31.65 180 ALA A O 1
ATOM 706 N N . GLU A 1 93 ? 14.698 45.654 38.457 1.00 31.00 181 GLU A N 1
ATOM 707 C CA . GLU A 1 93 ? 15.178 46.861 37.795 1.00 35.02 181 GLU A CA 1
ATOM 708 C C . GLU A 1 93 ? 14.468 47.068 36.437 1.00 30.21 181 GLU A C 1
ATOM 709 O O . GLU A 1 93 ? 14.525 48.166 35.907 1.00 33.82 181 GLU A O 1
ATOM 715 N N . GLU A 1 94 ? 13.751 46.057 35.928 1.00 27.35 182 GLU A N 1
ATOM 716 C CA . GLU A 1 94 ? 12.924 46.108 34.729 1.00 27.40 182 GLU A CA 1
ATOM 717 C C . GLU A 1 94 ? 11.545 46.736 34.930 1.00 23.77 182 GLU A C 1
ATOM 718 O O . GLU A 1 94 ? 10.882 47.083 33.958 1.00 28.49 182 GLU A O 1
ATOM 724 N N . LEU A 1 95 ? 11.112 46.854 36.170 1.00 25.12 183 LEU A N 1
ATOM 725 C CA . LEU A 1 95 ? 9.767 47.305 36.500 1.00 23.86 183 LEU A CA 1
ATOM 726 C C . LEU A 1 95 ? 9.722 48.834 36.409 1.00 25.72 183 LEU A C 1
ATOM 727 O O . LEU A 1 95 ? 10.740 49.520 36.605 1.00 30.30 183 LEU A O 1
ATOM 732 N N . THR A 1 96 ? 8.547 49.377 36.161 1.00 24.64 184 THR A N 1
ATOM 733 C CA . THR A 1 96 ? 8.326 50.817 36.274 1.00 26.20 184 THR A CA 1
ATOM 734 C C . THR A 1 96 ? 7.763 51.172 37.655 1.00 27.83 184 THR A C 1
ATOM 735 O O . THR A 1 96 ? 6.735 50.613 38.057 1.00 26.34 184 THR A O 1
ATOM 739 N N . LEU A 1 97 ? 8.401 52.095 38.393 1.00 26.85 185 LEU A N 1
ATOM 740 C CA . LEU A 1 97 ? 7.905 52.453 39.698 1.00 28.36 185 LEU A CA 1
ATOM 741 C C . LEU A 1 97 ? 6.970 53.644 39.619 1.00 31.45 185 LEU A C 1
ATOM 742 O O . LEU A 1 97 ? 7.101 54.481 38.734 1.00 32.04 185 LEU A O 1
ATOM 747 N N . THR A 1 98 ? 6.072 53.733 40.570 1.00 29.07 186 THR A N 1
ATOM 748 C CA . THR A 1 98 ? 5.187 54.887 40.728 1.00 30.27 186 THR A CA 1
ATOM 749 C C . THR A 1 98 ? 5.165 55.371 42.163 1.00 28.68 186 THR A C 1
ATOM 750 O O . THR A 1 98 ? 5.719 54.736 43.059 1.00 28.41 186 THR A O 1
ATOM 754 N N . SER A 1 99 ? 4.602 56.547 42.368 1.00 25.25 187 SER A N 1
ATOM 755 C CA . SER A 1 99 ? 4.321 57.108 43.682 1.00 28.45 187 SER A CA 1
ATOM 756 C C . SER A 1 99 ? 5.608 57.319 44.436 1.00 29.84 187 SER A C 1
ATOM 757 O O . SER A 1 99 ? 5.833 56.804 45.557 1.00 27.40 187 SER A O 1
ATOM 760 N N . ARG A 1 100 ? 6.489 58.095 43.784 1.00 31.07 188 ARG A N 1
ATOM 761 C CA . ARG A 1 100 ? 7.822 58.360 44.324 1.00 34.83 188 ARG A CA 1
ATOM 762 C C . ARG A 1 100 ? 8.593 57.080 44.696 1.00 32.98 188 ARG A C 1
ATOM 76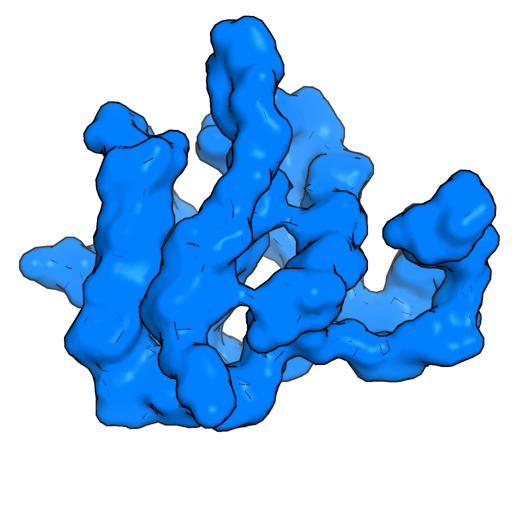3 O O . ARG A 1 100 ? 9.192 56.998 45.760 1.00 33.75 188 ARG A O 1
ATOM 771 N N . GLY A 1 101 ? 8.577 56.089 43.833 1.00 31.63 189 GLY A N 1
ATOM 772 C CA . GLY A 1 101 ? 9.391 54.892 44.108 1.00 29.81 189 GLY A CA 1
ATOM 773 C C . GLY A 1 101 ? 8.817 53.943 45.122 1.00 30.43 189 GLY A C 1
ATOM 774 O O . GLY A 1 101 ? 9.484 52.981 45.531 1.00 31.40 189 GLY A O 1
ATOM 775 N N . ARG A 1 102 ? 7.586 54.160 45.549 1.00 29.25 190 ARG A N 1
ATOM 776 C CA . ARG A 1 102 ? 7.025 53.279 46.558 1.00 29.12 190 ARG A CA 1
ATOM 777 C C . ARG A 1 102 ? 6.820 51.839 46.048 1.00 27.42 190 ARG A C 1
ATOM 778 O O . ARG A 1 102 ? 6.952 50.863 46.827 1.00 27.65 190 ARG A O 1
ATOM 786 N N . ARG A 1 103 ? 6.443 51.710 44.776 1.00 24.82 191 ARG A N 1
ATOM 787 C CA . ARG A 1 103 ? 5.987 50.395 44.223 1.00 26.24 191 ARG A CA 1
ATOM 788 C C . ARG A 1 103 ? 6.042 50.355 42.706 1.00 24.28 191 ARG A C 1
ATOM 789 O O . ARG A 1 103 ? 5.948 51.391 42.044 1.00 23.69 191 ARG A O 1
ATOM 797 N N . PRO A 1 104 ? 6.146 49.167 42.128 1.00 22.67 192 PRO A N 1
ATOM 798 C CA . PRO A 1 104 ? 5.941 48.983 40.747 1.00 24.07 192 PRO A CA 1
ATOM 799 C C . PRO A 1 104 ? 4.471 49.147 40.353 1.00 24.13 192 PRO A C 1
ATOM 800 O O . PRO A 1 104 ? 3.534 48.883 41.135 1.00 23.01 192 PRO A O 1
ATOM 804 N N . THR A 1 105 ? 4.276 49.607 39.132 1.00 26.14 193 THR A N 1
ATOM 805 C CA . THR A 1 105 ? 2.899 49.694 38.599 1.00 25.54 193 THR A CA 1
ATOM 806 C C . THR A 1 105 ? 2.400 48.276 38.408 1.00 26.58 193 THR A C 1
ATOM 807 O O . THR A 1 105 ? 3.171 47.369 38.060 1.00 23.57 193 THR A O 1
ATOM 811 N N . LEU A 1 106 ? 1.083 48.107 38.592 1.00 27.18 194 LEU A N 1
ATOM 812 C CA . LEU A 1 106 ? 0.456 46.839 38.243 1.00 27.51 194 LEU A CA 1
ATOM 813 C C . LEU A 1 106 ? 0.690 46.515 36.765 1.00 30.16 194 LEU A C 1
ATOM 814 O O . LEU A 1 106 ? 0.879 45.347 36.398 1.00 24.81 194 LEU A O 1
ATOM 819 N N . GLU A 1 107 ? 0.691 47.545 35.907 1.00 30.84 195 GLU A N 1
ATOM 820 C CA . GLU A 1 107 ? 0.911 47.289 34.471 1.00 33.32 195 GLU A CA 1
ATOM 821 C C . GLU A 1 107 ? 2.296 46.643 34.179 1.00 28.96 195 GLU A C 1
ATOM 822 O O . GLU A 1 107 ? 2.408 45.695 33.359 1.00 29.89 195 GLU A O 1
ATOM 828 N N A SER A 1 108 ? 3.333 47.142 34.866 0.50 25.23 196 SER A N 1
ATOM 829 N N B SER A 1 108 ? 3.314 47.147 34.852 0.50 27.66 196 SER A N 1
ATOM 830 C CA A SER A 1 108 ? 4.709 46.628 34.696 0.50 24.40 196 SER A CA 1
ATOM 831 C CA B SER A 1 108 ? 4.655 46.635 34.690 0.50 28.15 196 SER A CA 1
ATOM 832 C C A SER A 1 108 ? 4.888 45.283 35.367 0.50 23.84 196 SER A C 1
ATOM 833 C C B SER A 1 108 ? 4.745 45.238 35.283 0.50 26.10 196 SER A C 1
ATOM 834 O O A SER A 1 108 ? 5.644 44.465 34.855 0.50 22.21 196 SER A O 1
ATOM 835 O O B SER A 1 108 ? 5.247 44.329 34.620 0.50 24.31 196 SER A O 1
ATOM 840 N N . LEU A 1 109 ? 4.197 45.036 36.486 1.00 23.37 197 LEU A N 1
ATOM 841 C CA . LEU A 1 109 ? 4.177 43.648 37.078 1.00 24.42 197 LEU A CA 1
ATOM 842 C C . LEU A 1 109 ? 3.574 42.670 36.112 1.00 24.59 197 LEU A C 1
ATOM 843 O O . LEU A 1 109 ? 4.078 41.527 35.932 1.00 24.24 197 LEU A O 1
ATOM 848 N N . ASN A 1 110 ? 2.454 43.062 35.487 1.00 23.96 198 ASN A N 1
ATOM 849 C CA . ASN A 1 110 ? 1.789 42.143 34.567 1.00 26.62 198 ASN A CA 1
ATOM 850 C C . ASN A 1 110 ? 2.661 41.908 33.334 1.00 26.45 198 ASN A C 1
ATOM 851 O O . ASN A 1 110 ? 2.788 40.778 32.860 1.00 27.69 198 ASN A O 1
ATOM 856 N N . ALA A 1 111 ? 3.249 42.972 32.814 1.00 26.83 199 ALA A N 1
ATOM 857 C CA . ALA A 1 111 ? 4.081 42.881 31.577 1.00 27.76 199 ALA A CA 1
ATOM 858 C C . ALA A 1 111 ? 5.377 42.119 31.755 1.00 25.78 199 ALA A C 1
ATOM 859 O O . ALA A 1 111 ? 5.676 41.255 30.974 1.00 31.32 199 ALA A O 1
ATOM 861 N N . VAL A 1 112 ? 6.122 42.392 32.808 1.00 25.21 200 VAL A N 1
ATOM 862 C CA . VAL A 1 112 ? 7.424 41.788 33.051 1.00 24.97 200 VAL A CA 1
ATOM 863 C C . VAL A 1 112 ? 7.204 40.376 33.616 1.00 29.14 200 VAL A C 1
ATOM 864 O O . VAL A 1 112 ? 7.953 39.449 33.310 1.00 27.22 200 VAL A O 1
ATOM 868 N N . ASP 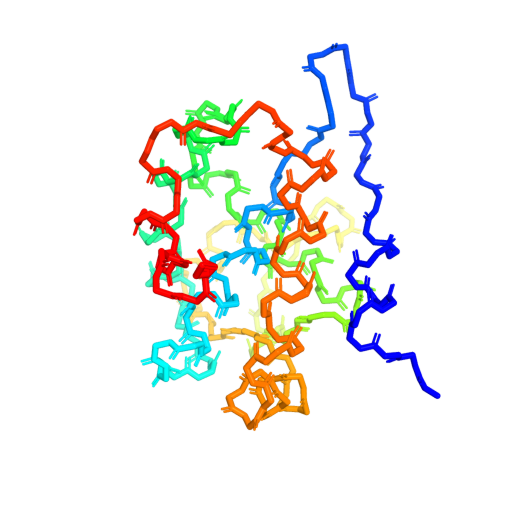A 1 113 ? 6.147 40.227 34.440 1.00 28.00 201 ASP A N 1
ATOM 869 C CA . ASP A 1 113 ? 5.815 38.976 35.139 1.00 25.70 201 ASP A CA 1
ATOM 870 C C . ASP A 1 113 ? 7.027 38.421 35.866 1.00 24.80 201 ASP A C 1
ATOM 871 O O . ASP A 1 113 ? 7.434 37.268 35.584 1.00 25.10 201 ASP A O 1
ATOM 876 N N . PRO A 1 114 ? 7.648 39.229 36.732 1.00 24.85 202 PRO A N 1
ATOM 877 C CA . PRO A 1 114 ? 8.840 38.802 37.479 1.00 25.85 202 PRO A CA 1
ATOM 878 C C . PRO A 1 114 ? 8.585 37.659 38.406 1.00 28.54 202 PRO A C 1
ATOM 879 O O . PRO A 1 114 ? 7.481 37.562 38.970 1.00 25.47 202 PRO A O 1
ATOM 883 N N . SER A 1 115 ? 9.587 36.789 38.553 1.00 27.47 203 SER A N 1
ATOM 884 C CA . SER A 1 115 ? 9.490 35.760 39.572 1.00 30.53 203 SER A CA 1
ATOM 885 C C . SER A 1 115 ? 9.921 36.272 40.946 1.00 28.99 203 SER A C 1
ATOM 886 O O . SER A 1 115 ? 10.680 37.208 41.082 1.00 28.26 203 SER A O 1
ATOM 889 N N . ALA A 1 116 ? 9.355 35.713 42.017 1.00 25.27 204 ALA A N 1
ATOM 890 C CA . ALA A 1 116 ? 9.701 36.146 43.307 1.00 24.54 204 ALA A CA 1
ATOM 891 C C . ALA A 1 116 ? 9.375 35.067 44.297 1.00 23.97 204 ALA A C 1
ATOM 892 O O . ALA A 1 116 ? 8.627 34.140 43.973 1.00 24.05 204 ALA A O 1
ATOM 894 N N . GLY A 1 117 ? 9.958 35.251 45.479 1.00 24.75 205 GLY A N 1
ATOM 895 C CA . GLY A 1 117 ? 9.666 34.391 46.625 1.00 24.85 205 GLY A CA 1
ATOM 896 C C . GLY A 1 117 ? 10.643 34.581 47.753 1.00 24.66 205 GLY A C 1
ATOM 897 O O . GLY A 1 117 ? 11.320 35.609 47.881 1.00 20.78 205 GLY A O 1
ATOM 898 N N . LEU A 1 118 ? 10.640 33.611 48.673 1.00 21.67 206 LEU A N 1
ATOM 899 C CA . LEU A 1 118 ? 11.474 33.700 49.874 1.00 23.28 206 LEU A CA 1
ATOM 900 C C . LEU A 1 118 ? 12.969 33.732 49.458 1.00 23.89 206 LEU A C 1
ATOM 901 O O . LEU A 1 118 ? 13.334 33.247 48.396 1.00 23.17 206 LEU A O 1
ATOM 906 N N . ARG A 1 119 ? 13.773 34.322 50.314 1.00 23.55 207 ARG A N 1
ATOM 907 C CA . ARG A 1 119 ? 15.241 34.171 50.239 1.00 26.63 207 ARG A CA 1
ATOM 908 C C . ARG A 1 119 ? 15.669 32.678 50.265 1.00 26.48 207 ARG A C 1
ATOM 909 O O . ARG A 1 119 ? 14.993 31.859 50.878 1.00 25.84 207 ARG A O 1
ATOM 917 N N . GLU A 1 120 ? 16.779 32.348 49.614 1.00 26.82 208 GLU A N 1
ATOM 918 C CA . GLU A 1 120 ? 17.196 30.929 49.518 1.00 27.81 208 GLU A CA 1
ATOM 919 C C . GLU A 1 120 ? 17.444 30.316 50.892 1.00 25.09 208 GLU A C 1
ATOM 920 O O . GLU A 1 120 ? 17.032 29.160 51.154 1.00 25.12 208 GLU A O 1
ATOM 926 N N . ASP A 1 121 ? 18.159 31.031 51.731 1.00 29.25 209 ASP A N 1
ATOM 927 C CA . ASP A 1 121 ? 18.472 30.525 53.087 1.00 31.20 209 ASP A CA 1
ATOM 928 C C . ASP A 1 121 ? 17.209 30.258 53.904 1.00 31.17 209 ASP A C 1
ATOM 929 O O . ASP A 1 121 ? 17.071 29.241 54.552 1.00 24.30 209 ASP A O 1
ATOM 934 N N . ASP A 1 122 ? 16.233 31.149 53.806 1.00 25.42 210 ASP A N 1
ATOM 935 C CA . ASP A 1 122 ? 14.936 30.925 54.474 1.00 23.34 210 ASP A CA 1
ATOM 936 C C . ASP A 1 122 ? 14.169 29.745 53.904 1.00 22.96 210 ASP A C 1
ATOM 937 O O . ASP A 1 122 ? 13.634 28.938 54.674 1.00 22.69 210 ASP A O 1
ATOM 942 N N . TYR A 1 123 ? 14.030 29.680 52.579 1.00 20.91 211 TYR A N 1
ATOM 943 C CA . TYR A 1 123 ? 13.353 28.584 51.934 1.00 24.59 211 TYR A CA 1
ATOM 944 C C . TYR A 1 123 ? 14.028 27.249 52.331 1.00 23.72 211 TYR A C 1
ATOM 945 O O . TYR A 1 123 ? 13.326 26.245 52.654 1.00 25.40 211 TYR A O 1
ATOM 954 N N . ASN A 1 124 ? 15.355 27.220 52.221 1.00 23.82 212 ASN A N 1
ATOM 955 C CA . ASN A 1 124 ? 16.087 25.965 52.627 1.00 25.59 212 ASN A CA 1
ATOM 956 C C . ASN A 1 124 ? 15.846 25.617 54.092 1.00 25.43 212 ASN A C 1
ATOM 957 O O . ASN A 1 124 ? 15.725 24.420 54.402 1.00 25.91 212 ASN A O 1
ATOM 962 N N . LEU A 1 125 ? 15.808 26.605 55.005 1.00 27.20 213 LEU A N 1
ATOM 963 C CA . LEU A 1 125 ? 15.485 26.331 56.418 1.00 26.73 213 LEU A CA 1
ATOM 964 C C . LEU A 1 125 ? 14.087 25.695 56.582 1.00 27.60 213 LEU A C 1
ATOM 965 O O . LEU A 1 125 ? 13.920 24.699 57.288 1.00 25.06 213 LEU A O 1
ATOM 970 N N . LEU A 1 126 ? 13.054 26.311 55.949 1.00 22.93 214 LEU A N 1
ATOM 971 C CA . LEU A 1 126 ? 11.715 25.783 55.982 1.00 24.20 214 LEU A CA 1
ATOM 972 C C . LEU A 1 126 ? 11.612 24.328 55.520 1.00 26.24 214 LEU A C 1
ATOM 973 O O . LEU A 1 126 ? 10.842 23.562 56.075 1.00 25.41 214 LEU A O 1
ATOM 978 N N . ARG A 1 127 ? 12.316 23.980 54.459 1.00 26.33 215 ARG A N 1
ATOM 979 C CA . ARG A 1 127 ? 12.200 22.610 53.941 1.00 29.94 215 ARG A CA 1
ATOM 980 C C . ARG A 1 127 ? 12.942 21.627 54.847 1.00 30.53 215 ARG A C 1
ATOM 981 O O . ARG A 1 127 ? 12.488 20.471 55.054 1.00 32.50 215 ARG A O 1
ATOM 989 N N . SER A 1 128 ? 14.113 22.053 55.301 1.00 27.84 216 SER A N 1
ATOM 990 C CA . SER A 1 128 ? 14.973 21.240 56.177 1.00 30.30 216 SER A CA 1
ATOM 991 C C . SER A 1 128 ? 14.545 21.113 57.633 1.00 32.42 216 SER A C 1
ATOM 992 O O . SER A 1 128 ? 14.823 20.064 58.269 1.00 30.97 216 SER A O 1
ATOM 995 N N . GLN A 1 129 ? 13.899 22.145 58.191 1.00 27.33 217 GLN A N 1
ATOM 996 C CA . GLN A 1 129 ? 13.489 22.149 59.596 1.00 26.74 217 GLN A CA 1
ATOM 997 C C . GLN A 1 129 ? 12.042 22.499 59.645 1.00 30.76 217 GLN A C 1
ATOM 998 O O . GLN A 1 129 ? 11.669 23.713 59.741 1.00 30.72 217 GLN A O 1
ATOM 1004 N N . PRO A 1 130 ? 11.195 21.497 59.494 1.00 29.95 218 PRO A N 1
ATOM 1005 C CA . PRO A 1 130 ? 9.756 21.729 59.512 1.00 36.60 218 PRO A CA 1
ATOM 1006 C C . PRO A 1 130 ? 9.227 22.296 60.836 1.00 35.78 218 PRO A C 1
ATOM 1007 O O . PRO A 1 130 ? 8.291 23.095 60.797 1.00 42.73 218 PRO A O 1
ATOM 1011 N N . GLU A 1 131 ? 9.861 21.974 61.968 1.00 40.84 219 GLU A N 1
ATOM 1012 C CA . GLU A 1 131 ? 9.532 22.582 63.278 1.00 39.34 219 GLU A CA 1
ATOM 1013 C C . GLU A 1 131 ? 9.699 24.115 63.251 1.00 38.77 219 GLU A C 1
ATOM 1014 O O . GLU A 1 131 ? 8.909 24.836 63.875 1.00 35.63 219 GLU A O 1
ATOM 1020 N N . ALA A 1 132 ? 10.704 24.598 62.522 1.00 38.91 220 ALA A N 1
AT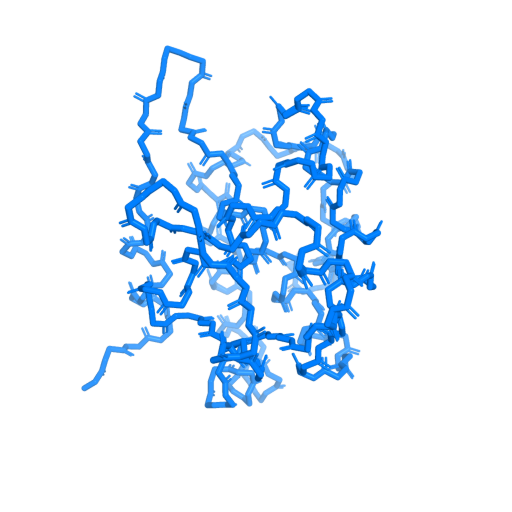OM 1021 C CA . ALA A 1 132 ? 10.926 26.015 62.325 1.00 35.61 220 ALA A CA 1
ATOM 1022 C C . ALA A 1 132 ? 9.865 26.623 61.429 1.00 36.44 220 ALA A C 1
ATOM 1023 O O . ALA A 1 132 ? 9.465 27.744 61.681 1.00 35.95 220 ALA A O 1
ATOM 1025 N N . ALA A 1 133 ? 9.402 25.894 60.406 1.00 31.57 221 ALA A N 1
ATOM 1026 C CA . ALA A 1 133 ? 8.266 26.348 59.608 1.00 31.90 221 ALA A CA 1
ATOM 1027 C C . ALA A 1 133 ? 6.955 26.457 60.431 1.00 29.57 221 ALA A C 1
ATOM 1028 O O . ALA A 1 133 ? 6.233 27.443 60.353 1.00 28.07 221 ALA A O 1
ATOM 1030 N N . ALA A 1 134 ? 6.608 25.360 61.099 1.00 32.72 222 ALA A N 1
ATOM 1031 C CA . ALA A 1 134 ? 5.474 25.323 62.043 1.00 31.12 222 ALA A CA 1
ATOM 1032 C C . ALA A 1 134 ? 5.483 26.546 63.018 1.00 28.01 222 ALA A C 1
ATOM 1033 O O . ALA A 1 134 ? 4.469 27.233 63.158 1.00 30.63 222 ALA A O 1
ATOM 1035 N N A SER A 1 135 ? 6.602 26.837 63.674 0.50 28.56 223 SER A N 1
ATOM 1036 N N B SER A 1 135 ? 6.632 26.792 63.635 0.50 28.24 223 SER A N 1
ATOM 1037 C CA A SER A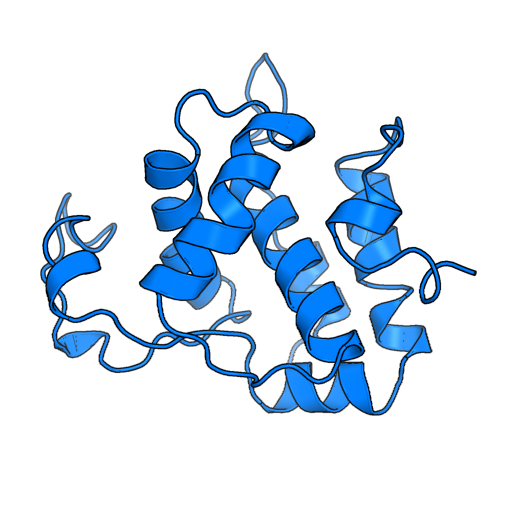 1 135 ? 6.617 27.894 64.683 0.50 29.70 223 SER A CA 1
ATOM 1038 C CA B SER A 1 135 ? 6.782 27.798 64.657 0.50 28.77 223 SER A CA 1
ATOM 1039 C C A SER A 1 135 ? 6.484 29.243 64.042 0.50 29.50 223 SER A C 1
ATOM 1040 C C B SER A 1 135 ? 6.558 29.185 64.069 0.50 28.74 223 SER A C 1
ATOM 1041 O O A SER A 1 135 ? 5.746 30.079 64.549 0.50 28.36 223 SER A O 1
ATOM 1042 O O B SER A 1 135 ? 5.804 29.963 64.630 0.50 27.32 223 SER A O 1
ATOM 1047 N N . ALA A 1 136 ? 7.139 29.451 62.894 1.00 29.25 224 ALA A N 1
ATOM 1048 C CA . ALA A 1 136 ? 6.916 30.706 62.150 1.00 28.88 224 ALA A CA 1
ATOM 1049 C C . ALA A 1 136 ? 5.442 30.872 61.673 1.00 24.88 224 ALA A C 1
ATOM 1050 O O . ALA A 1 136 ? 4.869 31.958 61.801 1.00 25.79 224 ALA A O 1
ATOM 1052 N N . ALA A 1 137 ? 4.817 29.819 61.138 1.00 25.89 225 ALA A N 1
ATOM 1053 C CA . ALA A 1 137 ? 3.433 29.937 60.633 1.00 24.24 225 ALA A CA 1
ATOM 1054 C C . ALA A 1 137 ? 2.440 30.120 61.871 1.00 26.98 225 ALA A C 1
ATOM 1055 O O . ALA A 1 137 ? 1.573 30.987 61.858 1.00 25.29 225 ALA A O 1
ATOM 1057 N N . ALA A 1 138 ? 2.692 29.378 62.947 1.00 28.66 226 ALA A N 1
ATOM 1058 C CA . ALA A 1 138 ? 1.902 29.471 64.212 1.00 28.15 226 ALA A CA 1
ATOM 1059 C C . ALA A 1 138 ? 2.014 30.850 64.810 1.00 26.87 226 ALA A C 1
ATOM 1060 O O . ALA A 1 138 ? 1.029 31.406 65.265 1.00 28.13 226 ALA A O 1
ATOM 1062 N N . GLY A 1 139 ? 3.205 31.420 64.797 1.00 28.65 227 GLY A N 1
ATOM 1063 C CA . GLY A 1 139 ? 3.386 32.788 65.248 1.00 28.84 227 GLY A CA 1
ATOM 1064 C C . GLY A 1 139 ? 2.548 33.774 64.484 1.00 28.07 227 GLY A C 1
ATOM 1065 O O . GLY A 1 139 ? 1.919 34.679 65.066 1.00 26.38 227 GLY A O 1
ATOM 1066 N N . LEU A 1 140 ? 2.532 33.663 63.152 1.00 26.85 228 LEU A N 1
ATOM 1067 C CA . LEU A 1 140 ? 1.675 34.575 62.339 1.00 23.82 228 LEU A CA 1
ATOM 1068 C C . LEU A 1 140 ? 0.200 34.360 62.611 1.00 24.20 228 LEU A C 1
ATOM 1069 O O . LEU A 1 140 ? -0.562 35.285 62.661 1.00 25.94 228 LEU A O 1
ATOM 1074 N N . ILE A 1 141 ? -0.205 33.110 62.765 1.00 23.87 229 ILE A N 1
ATOM 1075 C CA . ILE A 1 141 ? -1.588 32.801 63.027 1.00 26.02 229 ILE A CA 1
ATOM 1076 C C . ILE A 1 141 ? -2.018 33.327 64.400 1.00 25.98 229 ILE A C 1
ATOM 1077 O O . ILE A 1 141 ? -3.119 33.896 64.495 1.00 27.39 229 ILE A O 1
ATOM 1082 N N . ALA A 1 142 ? -1.148 33.217 65.399 1.00 26.75 230 ALA A N 1
ATOM 1083 C CA . ALA A 1 142 ? -1.489 33.688 66.755 1.00 28.63 230 ALA A CA 1
ATOM 1084 C C . ALA A 1 142 ? -1.628 35.168 66.774 1.00 28.01 230 ALA A C 1
ATOM 1085 O O . ALA A 1 142 ? -2.528 35.707 67.427 1.00 29.26 230 ALA A O 1
ATOM 1087 N N . ARG A 1 143 ? -0.768 35.858 66.036 1.00 27.34 231 ARG A N 1
ATOM 1088 C CA . ARG A 1 143 ? -0.832 37.301 66.062 1.00 26.92 231 ARG A CA 1
ATOM 1089 C C . ARG A 1 143 ? -1.941 37.918 65.209 1.00 28.93 231 ARG A C 1
ATOM 1090 O O . ARG A 1 143 ? -2.487 38.952 65.569 1.00 28.11 231 ARG A O 1
ATOM 1098 N N . TYR A 1 144 ? -2.201 37.363 64.026 1.00 26.96 232 TYR A N 1
ATOM 1099 C CA . TYR A 1 144 ? -3.114 37.968 63.053 1.00 25.13 232 TYR A CA 1
ATOM 1100 C C . TYR A 1 144 ? -4.421 37.227 62.783 1.00 26.87 232 TYR A C 1
ATOM 1101 O O . TYR A 1 144 ? -5.282 37.794 62.149 1.00 28.06 232 TYR A O 1
ATOM 1110 N N . PHE A 1 145 ? -4.497 35.931 63.113 1.00 27.31 233 PHE A N 1
ATOM 1111 C CA . PHE A 1 145 ? -5.669 35.087 62.831 1.00 31.88 233 PHE A CA 1
ATOM 1112 C C . PHE A 1 145 ? -5.980 34.324 64.083 1.00 32.13 233 PHE A C 1
ATOM 1113 O O . PHE A 1 145 ? -6.123 33.097 64.063 1.00 33.15 233 PHE A O 1
ATOM 1121 N N . HIS A 1 146 ? -6.053 35.062 65.187 1.00 30.31 234 HIS A N 1
ATOM 1122 C CA . HIS A 1 146 ? -6.145 34.465 66.507 1.00 40.63 234 HIS A CA 1
ATOM 1123 C C . HIS A 1 146 ? -7.457 33.695 66.622 1.00 41.23 234 HIS A C 1
ATOM 1124 O O . HIS A 1 146 ? -7.477 32.604 67.180 1.00 37.50 234 HIS A O 1
ATOM 1131 N N . LEU A 1 147 ? -8.540 34.277 66.119 1.00 39.94 235 LEU A N 1
ATOM 1132 C CA . LEU A 1 147 ? -9.759 33.495 65.860 1.00 43.16 235 LEU A CA 1
ATOM 1133 C C . LEU A 1 147 ? -9.430 32.880 64.560 1.00 46.78 235 LEU A C 1
ATOM 1134 O O . LEU A 1 147 ? -9.399 33.604 63.566 1.00 43.44 235 LEU A O 1
ATOM 1139 N N . LEU A 1 148 ? -9.191 31.579 64.560 1.00 37.56 236 LEU A N 1
ATOM 1140 C CA . LEU A 1 148 ? -8.701 30.831 63.427 1.00 33.62 236 LEU A CA 1
ATOM 1141 C C . LEU A 1 148 ? -9.843 30.337 62.516 1.00 33.21 236 LEU A C 1
ATOM 1142 O O . LEU A 1 148 ? -10.508 29.308 62.796 1.00 35.71 236 LEU A O 1
ATOM 1147 N N . PRO A 1 149 ? -10.053 31.011 61.412 1.00 27.71 237 PRO A N 1
ATOM 1148 C CA . PRO A 1 149 ? -11.102 30.724 60.473 1.00 32.25 237 PRO A CA 1
ATOM 1149 C C . PRO A 1 149 ? -11.141 29.284 59.979 1.00 31.56 237 PRO A C 1
ATOM 1150 O O . PRO A 1 149 ? -10.077 28.721 59.668 1.00 29.62 237 PRO A O 1
ATOM 1154 N N . ALA A 1 150 ? -12.343 28.685 59.884 1.00 32.11 238 ALA A N 1
ATOM 1155 C CA . ALA A 1 150 ? -12.442 27.367 59.247 1.00 34.39 238 ALA A CA 1
ATOM 1156 C C . ALA A 1 150 ? -11.949 27.528 57.809 1.00 32.28 238 ALA A C 1
ATOM 1157 O O . ALA A 1 150 ? -12.242 28.514 57.095 1.00 32.24 238 ALA A O 1
ATOM 1159 N N . GLY A 1 151 ? -11.168 26.542 57.414 1.00 30.51 239 GLY A N 1
ATOM 1160 C CA . GLY A 1 151 ? -10.613 26.522 56.100 1.00 29.96 239 GLY A CA 1
ATOM 1161 C C . GLY A 1 151 ? -9.237 27.118 55.998 1.00 26.26 239 GLY A C 1
ATOM 1162 O O . GLY A 1 151 ? -8.572 26.904 54.980 1.00 27.53 239 GLY A O 1
ATOM 1163 N N . LEU A 1 152 ? -8.795 27.889 56.976 1.00 26.70 240 LEU A N 1
ATOM 1164 C CA . LEU A 1 152 ? -7.533 28.641 56.765 1.00 25.67 240 LEU A CA 1
ATOM 1165 C C . LEU A 1 152 ? -6.358 27.677 56.609 1.00 26.68 240 LEU A C 1
ATOM 1166 O O . LEU A 1 152 ? -5.584 27.780 55.661 1.00 28.54 240 LEU A O 1
ATOM 1171 N N . LEU A 1 153 ? -6.229 26.722 57.515 1.00 27.05 241 LEU A N 1
ATOM 1172 C CA . LEU A 1 153 ? -5.091 25.801 57.440 1.00 28.85 241 LEU A CA 1
ATOM 1173 C C . LEU A 1 153 ? -5.044 25.037 56.142 1.00 31.26 241 LEU A C 1
ATOM 1174 O O . LEU A 1 153 ? -3.989 25.030 55.483 1.00 28.32 241 LEU A O 1
ATOM 1179 N N . GLU A 1 154 ? -6.176 24.471 55.721 1.00 30.02 242 GLU A N 1
ATOM 1180 C CA . GLU A 1 154 ? -6.256 23.798 54.430 1.00 34.78 242 GLU A CA 1
ATOM 1181 C C . GLU A 1 154 ? -5.938 24.734 53.274 1.00 31.82 242 GLU A C 1
ATOM 1182 O O . GLU A 1 154 ? -5.187 24.360 52.366 1.00 31.63 242 GLU A O 1
ATOM 1188 N N . ASP A 1 155 ? -6.471 25.948 53.300 1.00 28.11 243 ASP A N 1
ATOM 1189 C CA . ASP A 1 155 ? -6.350 26.831 52.130 1.00 31.07 243 ASP A CA 1
ATOM 1190 C C . ASP A 1 155 ? -4.928 27.374 51.967 1.00 29.95 243 ASP A C 1
ATOM 1191 O O . ASP A 1 155 ? -4.487 27.681 50.834 1.00 29.53 243 ASP A O 1
ATOM 1196 N N . PHE A 1 156 ? -4.213 27.447 53.075 1.00 28.22 244 PHE A N 1
ATOM 1197 C CA . PHE A 1 156 ? -2.797 27.86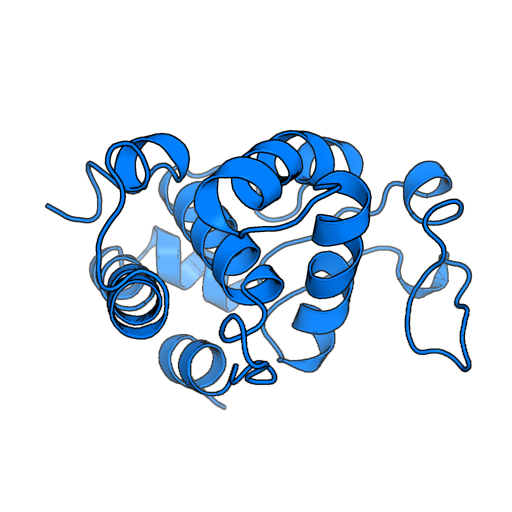5 53.056 1.00 27.27 244 PHE A CA 1
ATOM 1198 C C . PHE A 1 156 ? -1.804 26.693 52.956 1.00 27.34 244 PHE A C 1
ATOM 1199 O O . PHE A 1 156 ? -0.614 26.910 52.948 1.00 26.97 244 PHE A O 1
ATOM 1207 N N . GLY A 1 157 ? -2.275 25.443 52.917 1.00 26.85 245 GLY A N 1
ATOM 1208 C CA . GLY A 1 157 ? -1.427 24.286 52.931 1.00 28.38 245 GLY A CA 1
ATOM 1209 C C . GLY A 1 157 ? -0.678 23.960 54.196 1.00 28.78 245 GLY A C 1
ATOM 1210 O O . GLY A 1 157 ? 0.405 23.441 54.149 1.00 28.57 245 GLY A O 1
ATOM 1211 N N . LEU A 1 158 ? -1.255 24.293 55.353 1.00 26.70 246 LEU A N 1
ATOM 1212 C CA . LEU A 1 158 ? -0.582 24.207 56.605 1.00 27.33 246 LEU A CA 1
ATOM 1213 C C . LEU A 1 158 ? -1.262 23.202 57.561 1.00 28.43 246 LEU A C 1
ATOM 1214 O O . LEU A 1 158 ? -0.855 23.088 58.697 1.00 30.63 246 LEU A O 1
ATOM 1219 N N . HIS A 1 159 ? -2.275 22.490 57.092 1.00 32.39 247 HIS A N 1
ATOM 1220 C CA . HIS A 1 159 ? -3.008 21.556 57.957 1.00 36.26 247 HIS A CA 1
ATOM 1221 C C . HIS A 1 159 ? -2.110 20.428 58.527 1.00 36.55 247 HIS A C 1
ATOM 1222 O O . HIS A 1 159 ? -2.065 20.180 59.742 1.00 39.13 247 HIS A O 1
ATOM 1229 N N . GLU A 1 160 ? -1.368 19.766 57.660 1.00 35.68 248 GLU A N 1
ATOM 1230 C CA . GLU A 1 160 ? -0.460 18.685 58.108 1.00 39.50 248 GLU A CA 1
ATOM 1231 C C . GLU A 1 160 ? 0.679 19.273 58.973 1.00 39.68 248 GLU A C 1
ATOM 1232 O O . GLU A 1 160 ? 1.000 18.744 60.050 1.00 38.59 248 GLU A O 1
ATOM 1238 N N . LEU A 1 161 ? 1.223 20.419 58.550 1.00 36.24 249 LEU A N 1
ATOM 1239 C CA . LEU A 1 161 ? 2.316 21.058 59.256 1.00 36.10 249 LEU A CA 1
ATOM 1240 C C . LEU A 1 161 ? 1.942 21.328 60.696 1.00 38.19 249 LEU A C 1
ATOM 1241 O O . LEU A 1 161 ? 2.719 21.005 61.583 1.00 40.05 249 LEU A O 1
ATOM 1246 N N . LEU A 1 162 ? 0.749 21.892 60.911 1.00 39.39 250 LEU A N 1
ATOM 1247 C CA . LEU A 1 162 ? 0.315 22.347 62.212 1.00 40.01 250 LEU A CA 1
ATOM 1248 C C . LEU A 1 162 ? -0.499 21.199 62.850 1.00 45.92 250 LEU A C 1
ATOM 1249 O O . LEU A 1 162 ? -1.714 21.206 62.907 1.00 53.92 250 LEU A O 1
ATOM 1254 N N . ALA A 1 163 ? 0.262 20.209 63.309 1.00 53.10 251 ALA A N 1
ATOM 1255 C CA . ALA A 1 163 ? -0.221 18.880 63.680 1.00 59.07 251 ALA A CA 1
ATOM 1256 C C . ALA A 1 163 ? -0.824 18.854 65.094 1.00 65.32 251 ALA A C 1
ATOM 1257 O O . ALA A 1 163 ? -0.161 19.202 66.066 1.00 70.54 251 ALA A O 1
#

Radius of gyration: 14.79 Å; Cα contacts (8 Å, |Δi|>4): 207; chains: 1; bounding box: 35×40×35 Å

Organism: Streptomyces coelicolor (strain ATCC BAA-471 / A3(2) / M145) (NCBI:txid100226)

Sequence (158 aa):
PKTFHRRVGDVRPARRAMGPALHRPVLLLWAIGQAVARAPRLQPWSTTRDAVAPLMEKYGQVVEDGVDGVRYPFWALVRDDLWCVEQAEELTLTSRGRRPTLESSLNAVDPSAGLREDDYNLLRSQPEAAASSAAAGLIARYFHLLPAGLLEDFGLHELLA

Foldseek 3Di:
DDDPLVLLVPPDADADPVGGQCQQLQLVLLQLLCLQVVHDFWDWLVVSLVLRQVVCVPVRVDPGSSVRNQQNQPVVVVSLFKDWPCPVQFDADDVRNGGDPVRSVVVRIIMHGDPVVSVCSNVPLVVSLVSNVVSCVVRVVVPDPPPCVSSNNVVSND

InterPro domains:
  IPR002711 HNH endonuclease [PF01844] (502-535)
  IPR003615 HNH nuclease [SM00507] (471-532)
  IPR003615 HNH nuclease [cd00085] (473-535)
  IPR058712 ScoMcrA-like, SRA domain [PF26348] (263-408)
  IPR058807 ScoMcrA-like, N-terminal head domain [PF26345] (4-92)
  IPR058813 ScoMcrA-like, DNA sulfur-binding domain [PF26340] (95-248)

Solvent-accessible surface area: 8579 Å² total; per-residue (Å²): 186,114,88,6,115,141,18,10,20,62,1,156,6,74,185,173,108,134,17,26,39,12,46,57,0,0,0,0,0,19,5,0,3,45,0,44,75,140,20,92,66,49,20,49,0,33,63,1,50,89,40,0,9,69,17,0,83,138,13,4,129,22,176,76,0,54,53,4,0,38,88,2,0,46,40,0,61,213,37,83,0,10,42,18,84,94,26,170,117,15,83,84,54,43,227,36,144,63,2,34,56,143,8,0,73,83,42,48,0,23,2,3,4,66,108,84,4,19,49,64,1,89,75,103,71,155,33,0,22,55,3,0,43,34,5,18,62,120,27,11,149,158,86,47,101,35,0,34,107,69,5,45,0,89,138,28,46,136

Nearest PDB structures (foldseek):
  5zmo-assembly1_A  TM=1.006E+00  e=1.303E-30  Streptomyces coelicolor A3(2)
  5zmn-assembly1_A  TM=9.911E-01  e=1.215E-24  Streptomyces coelicolor A3(2)
  5zmm-assembly1_F  TM=9.808E-01  e=1.532E-24  Streptomyces coelicolor A3(2)
  5zmm-assembly1_B  TM=9.901E-01  e=5.488E-24  Streptomyces coelicolor A3(2)
  5zmm-assembly1_C  TM=9.766E-01  e=6.162E-24  Streptomyces coelicolor A3(2)